Protein AF-A0A0Q6PDA5-F1 (af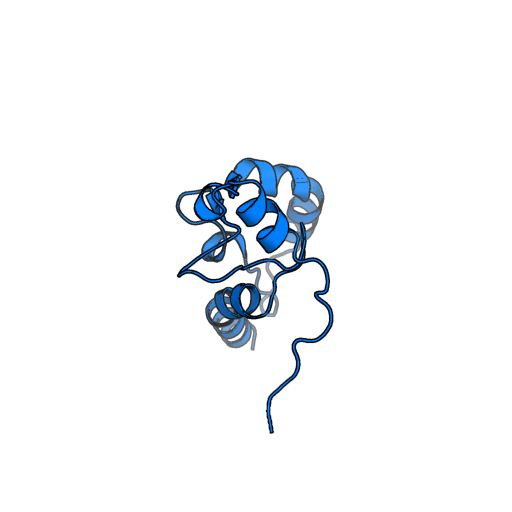db_monomer)

Foldseek 3Di:
DDPDPDDDPPQPVVVCVVVVHDQQPDWDFLVVVCVVCVVVCVVVVPPDDDQLDDDDDLCVQQPPPRIRGQDDPNDGQASDPPHGDPVVVVSCVVVVVVRNVRND

Sequence (104 aa):
MVCAPSPARFSKAARLVAQGHDLPGFNVSERVSRERQRIAFGVLDRLAQHPRLVRVYPAQALCPQERCVVMMGGKLLFFDSHHLDIPGSETLVPMLARALRQGA

Solvent-accessible surface area (backbone atoms only — not comparable to full-atom values): 6387 Å² total; per-residue (Å²): 137,79,83,71,82,70,82,72,76,82,47,66,66,61,53,40,45,76,70,73,47,64,57,78,76,42,58,45,48,39,67,59,57,48,59,78,38,45,67,59,50,57,55,63,68,63,50,73,92,43,84,73,55,70,88,82,65,68,55,80,68,46,20,65,95,55,29,33,46,42,46,58,96,92,37,58,24,46,74,55,98,82,45,61,27,72,68,32,50,57,61,47,46,69,60,52,56,51,44,55,65,64,39,101

Radius of gyration: 17.18 Å; Cα contacts (8 Å, |Δi|>4): 84; chains: 1; bounding box: 32×26×54 Å

Mean predicted aligned error: 7.04 Å

Secondary structure (DSSP, 8-state):
---PPPP----HHHHHHHTT--GGG-EEEHHHHHHHTHHHHHHHHHSPPBTTB----THHHH-GGGEEESEETTEE-BSSSS-B-HHHHHTTHHHHHHHHHH--

Structure (mmCIF, N/CA/C/O backbone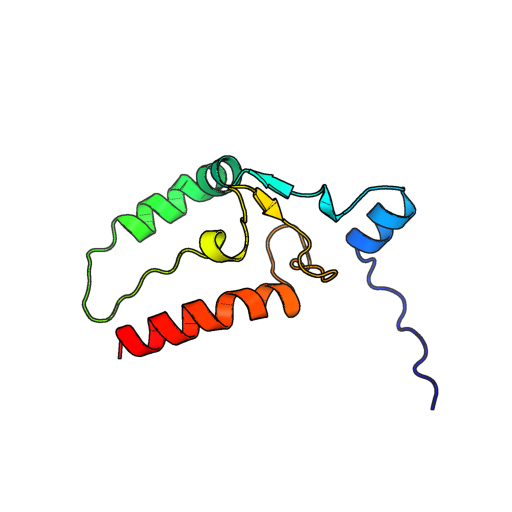):
data_AF-A0A0Q6PDA5-F1
#
_entry.id   AF-A0A0Q6PDA5-F1
#
loop_
_atom_site.group_PDB
_atom_site.id
_atom_site.type_symbol
_atom_site.label_atom_id
_atom_site.label_alt_id
_atom_site.label_comp_id
_atom_site.label_asym_id
_atom_site.label_entity_id
_atom_site.label_seq_id
_atom_site.pdbx_PDB_ins_code
_atom_site.Cartn_x
_atom_site.Cartn_y
_atom_site.Cartn_z
_atom_site.occupancy
_atom_site.B_iso_or_equiv
_atom_site.auth_seq_id
_atom_site.auth_comp_id
_atom_site.auth_asym_id
_atom_site.auth_atom_id
_atom_site.pdbx_PDB_model_num
ATOM 1 N N . MET A 1 1 ? -16.561 -10.346 -33.290 1.00 36.78 1 MET A N 1
ATOM 2 C CA . MET A 1 1 ? -16.559 -9.024 -32.630 1.00 36.78 1 MET A CA 1
ATOM 3 C C . MET A 1 1 ? -15.175 -8.841 -32.030 1.00 36.78 1 MET A C 1
ATOM 5 O O . MET A 1 1 ? -14.866 -9.472 -31.032 1.00 36.78 1 MET A O 1
ATOM 9 N N . VAL A 1 2 ? -14.294 -8.127 -32.731 1.00 35.91 2 VAL A N 1
ATOM 10 C CA . VAL A 1 2 ? -12.925 -7.861 -32.268 1.00 35.91 2 VAL A CA 1
ATOM 11 C C . VAL A 1 2 ? -12.986 -6.549 -31.502 1.00 35.91 2 VAL A C 1
ATOM 13 O O . VAL A 1 2 ? -13.407 -5.540 -32.066 1.00 35.91 2 VAL A O 1
ATOM 16 N N . CYS A 1 3 ? -12.621 -6.558 -30.223 1.00 43.66 3 CYS A N 1
ATOM 17 C CA . CYS A 1 3 ? -12.405 -5.322 -29.484 1.00 43.66 3 CYS A CA 1
ATOM 18 C C . CYS A 1 3 ? -11.251 -4.576 -30.161 1.00 43.66 3 CYS A C 1
ATOM 20 O O . CYS A 1 3 ? -10.102 -5.006 -30.075 1.00 43.66 3 CYS A O 1
ATOM 22 N N . ALA A 1 4 ? -11.552 -3.486 -30.866 1.00 36.31 4 ALA A N 1
ATOM 23 C CA . ALA A 1 4 ? -10.523 -2.548 -31.284 1.00 36.31 4 ALA A CA 1
ATOM 24 C C . ALA A 1 4 ? -9.833 -2.012 -30.016 1.00 36.31 4 ALA A C 1
ATOM 26 O O . ALA A 1 4 ? -10.533 -1.664 -29.056 1.00 36.31 4 ALA A O 1
ATOM 27 N N . PRO A 1 5 ? -8.492 -1.953 -29.960 1.00 46.03 5 PRO A N 1
ATOM 28 C CA . PRO A 1 5 ? -7.826 -1.327 -28.835 1.00 46.03 5 PRO A CA 1
ATOM 29 C C . PRO A 1 5 ? -8.233 0.147 -28.807 1.00 46.03 5 PRO A C 1
ATOM 31 O O . PRO A 1 5 ? -7.989 0.898 -29.751 1.00 46.03 5 PRO A O 1
ATOM 34 N N . SER A 1 6 ? -8.893 0.541 -27.718 1.00 45.22 6 SER A N 1
ATOM 35 C CA . SER A 1 6 ? -9.112 1.944 -27.369 1.00 45.22 6 SER A CA 1
ATOM 36 C C . SER A 1 6 ? -7.770 2.683 -27.463 1.00 45.22 6 SER A C 1
ATOM 38 O O . SER A 1 6 ? -6.763 2.118 -27.014 1.00 45.22 6 SER A O 1
ATOM 40 N N . PRO A 1 7 ? -7.704 3.896 -28.050 1.00 42.25 7 PRO A N 1
ATOM 41 C CA . PRO A 1 7 ? -6.455 4.636 -28.149 1.00 42.25 7 PRO A CA 1
ATOM 42 C C . PRO A 1 7 ? -5.881 4.765 -26.743 1.00 42.25 7 PRO A C 1
ATOM 44 O O . PRO A 1 7 ? -6.544 5.252 -25.825 1.00 42.25 7 PRO A O 1
ATOM 47 N N . ALA A 1 8 ? -4.679 4.219 -26.576 1.00 47.50 8 ALA A N 1
ATOM 48 C CA . ALA A 1 8 ? -4.019 4.070 -25.299 1.00 47.50 8 ALA A CA 1
ATOM 49 C C . ALA A 1 8 ? -4.121 5.371 -24.494 1.00 47.50 8 ALA A C 1
ATOM 51 O O . ALA A 1 8 ? -3.500 6.379 -24.830 1.00 47.50 8 ALA A O 1
ATOM 52 N N . ARG A 1 9 ? -4.850 5.342 -23.371 1.00 51.56 9 ARG A N 1
ATOM 53 C CA . ARG A 1 9 ? -4.460 6.192 -22.244 1.00 51.56 9 ARG A CA 1
ATOM 54 C C . ARG A 1 9 ? -2.997 5.850 -22.005 1.00 51.56 9 ARG A C 1
ATOM 56 O O . ARG A 1 9 ? -2.702 4.695 -21.712 1.00 51.56 9 ARG A O 1
ATOM 63 N N . PHE A 1 10 ? -2.094 6.798 -22.234 1.00 55.28 10 PHE A N 1
ATOM 64 C CA . PHE A 1 10 ? -0.655 6.578 -22.136 1.00 55.28 10 PHE A CA 1
ATOM 65 C C . PHE A 1 10 ? -0.310 6.008 -20.754 1.00 55.28 10 PHE A C 1
ATOM 67 O O . PHE A 1 10 ? -0.166 6.749 -19.782 1.00 55.28 10 PHE A O 1
ATOM 74 N N . SER A 1 11 ? -0.205 4.683 -20.650 1.00 73.06 11 SER A N 1
ATOM 75 C CA . SER A 1 11 ? 0.234 4.027 -19.428 1.00 73.06 11 SER A CA 1
ATOM 76 C C . SER A 1 11 ? 1.677 4.452 -19.194 1.00 73.06 11 SER A C 1
ATOM 78 O O . SER A 1 11 ? 2.562 4.156 -20.002 1.00 73.06 11 SER A O 1
ATOM 80 N N . LYS A 1 12 ? 1.925 5.186 -18.101 1.00 79.75 12 LYS A N 1
ATOM 81 C CA . LYS A 1 12 ? 3.285 5.609 -17.729 1.00 79.75 12 LYS A CA 1
ATOM 82 C C . LYS A 1 12 ? 4.208 4.396 -17.616 1.00 79.75 12 LYS A C 1
ATOM 84 O O . LYS A 1 12 ? 5.347 4.469 -18.060 1.00 79.75 12 LYS A O 1
ATOM 89 N N . ALA A 1 13 ? 3.686 3.284 -17.101 1.00 83.25 13 ALA A N 1
ATOM 90 C CA . ALA A 1 13 ? 4.390 2.013 -17.019 1.00 83.25 13 ALA A CA 1
ATOM 91 C C . ALA A 1 13 ? 4.744 1.454 -18.409 1.00 83.25 13 ALA A C 1
ATOM 93 O O . ALA A 1 13 ? 5.897 1.111 -18.639 1.00 83.25 13 ALA A O 1
ATOM 94 N N . ALA A 1 14 ? 3.804 1.447 -19.364 1.00 83.44 14 ALA A N 1
ATOM 95 C CA . ALA A 1 14 ? 4.083 0.998 -20.733 1.00 83.44 14 ALA A CA 1
ATOM 96 C C . ALA A 1 14 ? 5.160 1.856 -21.416 1.00 83.44 14 ALA A C 1
ATOM 98 O O . ALA A 1 14 ? 6.040 1.328 -22.092 1.00 83.44 14 ALA A O 1
ATOM 99 N N . ARG A 1 15 ? 5.136 3.177 -21.192 1.00 85.12 15 ARG A N 1
ATOM 100 C CA . ARG A 1 15 ? 6.176 4.083 -21.698 1.00 85.12 15 ARG A CA 1
ATOM 101 C C . ARG A 1 15 ? 7.545 3.786 -21.087 1.00 85.12 15 ARG A C 1
ATOM 103 O O . ARG A 1 15 ? 8.527 3.775 -21.816 1.00 85.12 15 ARG A O 1
ATOM 110 N N . LEU A 1 16 ? 7.609 3.545 -19.778 1.00 85.19 16 LEU A N 1
ATOM 111 C CA . LEU A 1 16 ? 8.853 3.189 -19.091 1.00 85.19 16 LEU A CA 1
ATOM 112 C C . LEU A 1 16 ? 9.424 1.868 -19.628 1.00 85.19 16 LEU A C 1
ATOM 114 O O . LEU A 1 16 ? 10.607 1.804 -19.946 1.00 85.19 16 LEU A O 1
ATOM 118 N N . VAL A 1 17 ? 8.582 0.851 -19.828 1.00 87.00 17 VAL A N 1
ATOM 119 C CA . VAL A 1 17 ? 9.003 -0.428 -20.430 1.00 87.00 17 VAL A CA 1
ATOM 120 C C . VAL A 1 17 ? 9.537 -0.227 -21.846 1.00 87.00 17 VAL A C 1
ATOM 122 O O . VAL A 1 17 ? 10.598 -0.747 -22.176 1.00 87.00 17 VAL A O 1
ATOM 125 N N . ALA A 1 18 ? 8.861 0.577 -22.672 1.00 87.75 18 ALA A N 1
ATOM 126 C CA . ALA A 1 18 ? 9.334 0.901 -24.021 1.00 87.75 18 ALA A CA 1
ATOM 127 C C . ALA A 1 18 ? 10.678 1.658 -24.027 1.00 87.75 18 ALA A C 1
ATOM 129 O O . ALA A 1 18 ? 11.419 1.589 -25.002 1.00 87.75 18 ALA A O 1
ATOM 130 N N . GLN A 1 19 ? 11.007 2.358 -22.937 1.00 89.19 19 GLN A N 1
ATOM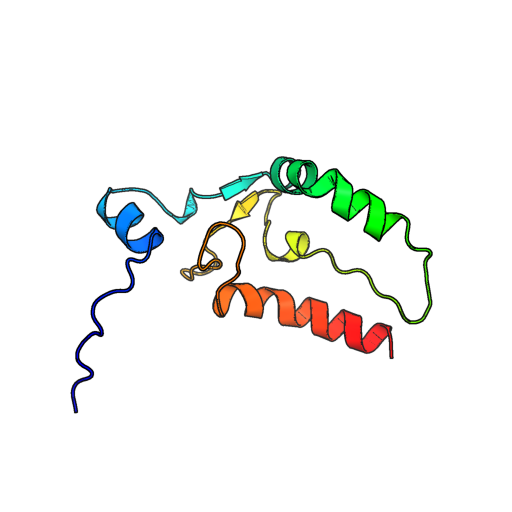 131 C CA . GLN A 1 19 ? 12.297 3.020 -22.712 1.00 89.19 19 GLN A CA 1
ATOM 132 C C . GLN A 1 19 ? 13.370 2.078 -22.129 1.00 89.19 19 GLN A C 1
ATOM 134 O O . GLN A 1 19 ? 14.475 2.525 -21.835 1.00 89.19 19 GLN A O 1
ATOM 139 N N . GLY A 1 20 ? 13.065 0.787 -21.955 1.00 88.44 20 GLY A N 1
ATOM 140 C CA . GLY A 1 20 ? 13.989 -0.210 -21.409 1.00 88.44 20 GLY A CA 1
ATOM 141 C C . GLY A 1 20 ? 14.087 -0.210 -19.882 1.00 88.44 20 GLY A C 1
ATOM 142 O O . GLY A 1 20 ? 15.011 -0.801 -19.328 1.00 88.44 20 GLY A O 1
ATOM 143 N N . HIS A 1 21 ? 13.163 0.450 -19.182 1.00 88.06 21 HIS A N 1
ATOM 144 C CA . HIS A 1 21 ? 13.146 0.460 -17.724 1.00 88.06 21 HIS A CA 1
ATOM 145 C C . HIS A 1 21 ? 12.528 -0.821 -17.140 1.00 88.06 21 HIS A C 1
ATOM 147 O O . HIS A 1 21 ? 11.449 -1.252 -17.549 1.00 88.06 21 HIS A O 1
ATOM 153 N N . ASP A 1 22 ? 13.179 -1.376 -16.116 1.00 87.44 22 ASP A N 1
ATOM 154 C CA . ASP A 1 22 ? 12.714 -2.555 -15.381 1.00 87.44 22 ASP A CA 1
ATOM 155 C C . ASP A 1 22 ? 11.721 -2.176 -14.275 1.00 87.44 22 ASP A C 1
ATOM 157 O O . ASP A 1 22 ? 12.131 -1.714 -13.215 1.00 87.44 22 ASP A O 1
ATOM 161 N N . LEU A 1 23 ? 10.418 -2.372 -14.505 1.00 86.00 23 LEU A N 1
ATOM 162 C CA . LEU A 1 23 ? 9.357 -2.016 -13.550 1.00 86.00 23 LEU A CA 1
ATOM 163 C C . LEU A 1 23 ? 9.428 -2.721 -12.177 1.00 86.00 23 LEU A C 1
ATOM 165 O O . LEU A 1 23 ? 9.131 -2.055 -11.186 1.00 86.00 23 LEU A O 1
ATOM 169 N N . PRO A 1 24 ? 9.809 -4.007 -12.050 1.00 84.81 24 PRO A N 1
ATOM 170 C CA . PRO A 1 24 ? 10.095 -4.633 -10.753 1.00 84.81 24 PRO A CA 1
ATOM 171 C C . PRO A 1 24 ? 11.113 -3.855 -9.901 1.00 84.81 24 PRO A C 1
ATOM 173 O O . PRO A 1 24 ? 10.956 -3.753 -8.682 1.00 84.81 24 PRO A O 1
ATOM 176 N N . GLY A 1 25 ? 12.118 -3.243 -10.533 1.00 84.81 25 GLY A N 1
ATOM 177 C CA . GLY A 1 25 ? 13.075 -2.347 -9.885 1.00 84.81 25 GLY A CA 1
ATOM 178 C C . GLY A 1 25 ? 12.502 -0.993 -9.441 1.00 84.81 25 GLY A C 1
ATOM 179 O O . GLY A 1 25 ? 13.131 -0.309 -8.630 1.00 84.81 25 GLY A O 1
ATOM 180 N N . PHE A 1 26 ? 11.310 -0.595 -9.906 1.00 88.94 26 PHE A N 1
ATOM 181 C CA . PHE A 1 26 ? 10.659 0.652 -9.486 1.00 88.94 26 PHE A CA 1
ATOM 182 C C . PHE A 1 26 ? 9.993 0.445 -8.135 1.00 88.94 26 PHE A C 1
ATOM 184 O O . PHE A 1 26 ? 8.938 -0.173 -7.990 1.00 88.94 26 PHE A O 1
ATOM 191 N N . ASN A 1 27 ? 10.627 1.003 -7.119 1.00 92.62 27 ASN A N 1
ATOM 192 C CA . ASN A 1 27 ? 10.135 0.975 -5.761 1.00 92.62 27 ASN A CA 1
ATOM 193 C C . ASN A 1 27 ? 10.689 2.175 -4.989 1.00 92.62 27 ASN A C 1
ATOM 195 O O . ASN A 1 27 ? 11.591 2.889 -5.433 1.00 92.62 27 ASN A O 1
ATOM 199 N N . VAL A 1 28 ? 10.148 2.386 -3.801 1.00 93.69 28 VAL A N 1
ATOM 200 C CA . VAL A 1 28 ? 10.678 3.330 -2.818 1.00 93.69 28 VAL A CA 1
ATOM 201 C C . VAL A 1 28 ? 10.818 2.603 -1.489 1.00 93.69 28 VAL A C 1
ATOM 203 O O . VAL A 1 28 ? 10.067 1.668 -1.223 1.00 93.69 28 VAL A O 1
ATOM 206 N N . SER A 1 29 ? 11.767 2.998 -0.640 1.00 96.31 29 SER A N 1
ATOM 207 C CA . SER A 1 29 ? 11.809 2.431 0.708 1.00 96.31 29 SER A CA 1
ATOM 208 C C . SER A 1 29 ? 10.563 2.833 1.498 1.00 96.31 29 SER A C 1
ATOM 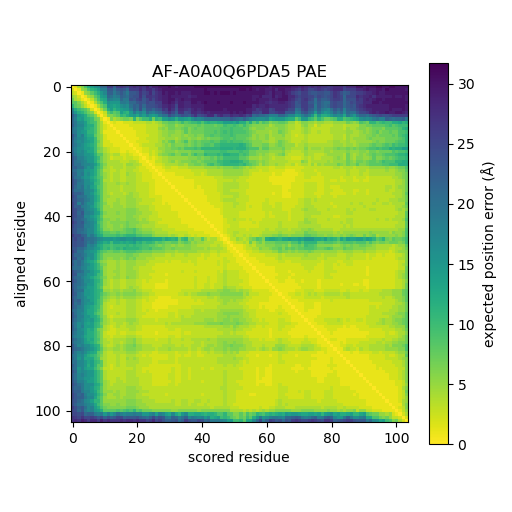210 O O . SER A 1 29 ? 10.083 3.970 1.402 1.00 96.31 29 SER A O 1
ATOM 212 N N . GLU A 1 30 ? 10.059 1.915 2.318 1.00 96.19 30 GLU A N 1
ATOM 213 C CA . GLU A 1 30 ? 8.934 2.166 3.217 1.00 96.19 30 GLU A CA 1
ATOM 214 C C . GLU A 1 30 ? 9.232 3.359 4.125 1.00 96.19 30 GLU A C 1
ATOM 216 O O . GLU A 1 30 ? 8.394 4.244 4.278 1.00 96.19 30 GLU A O 1
ATOM 221 N N . ARG A 1 31 ? 10.469 3.460 4.628 1.00 96.75 31 ARG A N 1
ATOM 222 C CA . ARG A 1 31 ? 10.927 4.597 5.434 1.00 96.75 31 ARG A CA 1
ATOM 223 C C . ARG A 1 31 ? 10.722 5.938 4.726 1.00 96.75 31 ARG A C 1
ATOM 225 O O . ARG A 1 31 ? 10.218 6.874 5.339 1.00 96.75 31 ARG A O 1
ATOM 232 N N . VAL A 1 32 ? 11.099 6.051 3.449 1.00 95.75 32 VAL A N 1
ATOM 233 C CA . VAL A 1 32 ? 10.917 7.297 2.681 1.00 95.75 32 VAL A CA 1
ATOM 234 C C . VAL A 1 32 ? 9.432 7.575 2.440 1.00 95.75 32 VAL A C 1
ATOM 236 O O . VAL A 1 32 ? 9.004 8.722 2.558 1.00 95.75 32 VAL A O 1
ATOM 239 N N . SER A 1 33 ? 8.634 6.544 2.148 1.00 93.62 33 SER A N 1
ATOM 240 C CA . SER A 1 33 ? 7.177 6.680 2.010 1.00 93.62 33 SER A CA 1
ATOM 241 C C . SER A 1 33 ? 6.514 7.166 3.309 1.00 93.62 33 SER A C 1
ATOM 243 O O . SER A 1 33 ? 5.694 8.087 3.283 1.00 93.62 33 SER A O 1
ATOM 245 N N . ARG A 1 34 ? 6.917 6.601 4.455 1.00 94.69 34 ARG A N 1
ATOM 246 C CA . ARG A 1 34 ? 6.432 6.965 5.792 1.00 94.69 34 ARG A CA 1
ATOM 247 C C . ARG A 1 34 ? 6.826 8.388 6.166 1.00 94.69 34 ARG A C 1
ATOM 249 O O . ARG A 1 34 ? 5.984 9.135 6.653 1.00 94.69 34 ARG A O 1
ATOM 256 N N . GLU A 1 35 ? 8.067 8.778 5.887 1.00 97.06 35 GLU A N 1
ATOM 257 C CA . GLU A 1 35 ? 8.573 10.125 6.173 1.00 97.06 35 GLU A CA 1
ATOM 258 C C . GLU A 1 35 ? 7.792 11.201 5.410 1.00 97.06 35 GLU A C 1
ATOM 260 O O . GLU A 1 35 ? 7.366 12.199 5.992 1.00 97.06 35 GLU A O 1
ATOM 265 N N . ARG A 1 36 ? 7.494 10.963 4.125 1.00 95.12 36 ARG A N 1
ATOM 266 C CA . ARG A 1 36 ? 6.646 11.863 3.318 1.00 95.12 36 ARG A CA 1
ATOM 267 C C . ARG A 1 36 ? 5.253 12.061 3.918 1.00 95.12 36 ARG A C 1
ATOM 269 O O . ARG A 1 36 ? 4.650 13.112 3.733 1.00 95.12 36 ARG A O 1
ATOM 276 N N . GLN A 1 37 ? 4.756 11.069 4.650 1.00 94.56 37 GLN A N 1
ATOM 277 C CA . GLN A 1 37 ? 3.426 11.059 5.257 1.00 94.56 37 GLN A CA 1
ATOM 278 C C . GLN A 1 37 ? 3.453 11.310 6.772 1.00 94.56 37 GLN A C 1
ATOM 280 O O . GLN A 1 37 ? 2.427 11.147 7.436 1.00 94.56 37 GLN A O 1
ATOM 285 N N . ARG A 1 38 ? 4.591 11.733 7.344 1.00 96.31 38 ARG A N 1
ATOM 286 C CA . ARG A 1 38 ? 4.790 11.838 8.803 1.00 96.31 38 ARG A CA 1
ATOM 287 C C . ARG A 1 38 ? 3.713 12.650 9.525 1.00 96.31 38 ARG A C 1
ATOM 289 O O . ARG A 1 38 ? 3.357 12.324 10.652 1.00 96.31 38 ARG A O 1
ATOM 296 N N . ILE A 1 39 ? 3.178 13.689 8.879 1.00 96.88 39 ILE A N 1
ATOM 297 C CA . ILE A 1 39 ? 2.125 14.540 9.451 1.00 96.88 39 ILE A CA 1
ATOM 298 C C . ILE A 1 39 ? 0.816 13.753 9.579 1.00 96.88 39 ILE A C 1
ATOM 300 O O . ILE A 1 39 ? 0.210 13.756 10.647 1.00 96.88 39 ILE A O 1
ATOM 304 N N . ALA A 1 40 ? 0.406 13.047 8.521 1.00 94.31 40 ALA A N 1
ATOM 305 C CA . ALA A 1 40 ? -0.806 12.233 8.528 1.00 94.31 40 ALA A CA 1
ATOM 306 C C . ALA A 1 40 ? -0.706 11.103 9.560 1.00 94.31 40 ALA A C 1
ATOM 308 O O . ALA A 1 40 ? -1.608 10.951 10.382 1.00 94.31 40 ALA A O 1
ATOM 309 N N . PHE A 1 41 ? 0.426 10.388 9.589 1.00 93.81 41 PHE A N 1
ATOM 310 C CA . PHE A 1 41 ? 0.703 9.388 10.623 1.00 93.81 41 PHE A CA 1
ATOM 311 C C . PHE A 1 41 ? 0.610 9.991 12.025 1.00 93.81 41 PHE A C 1
ATOM 313 O O . PHE A 1 41 ? -0.144 9.494 12.850 1.00 93.81 41 PHE A O 1
ATOM 320 N N . GLY A 1 42 ? 1.275 11.121 12.278 1.00 93.31 42 GLY A N 1
ATOM 321 C CA . GLY A 1 42 ? 1.236 11.779 13.584 1.00 93.31 42 GLY A CA 1
ATOM 322 C C . GLY A 1 42 ? -0.165 12.223 14.021 1.00 93.31 42 GLY A C 1
ATOM 323 O O . GLY A 1 42 ? -0.462 12.232 15.212 1.00 93.31 42 GLY A O 1
ATOM 324 N N . VAL A 1 43 ? -1.056 12.594 13.099 1.00 93.69 43 VAL A N 1
ATOM 325 C CA . VAL A 1 43 ? -2.459 12.899 13.431 1.00 93.69 43 VAL A CA 1
ATOM 326 C C . VAL A 1 43 ? -3.245 11.620 13.729 1.00 93.69 43 VAL A C 1
ATOM 328 O O . VAL A 1 43 ? -3.898 11.544 14.768 1.00 93.69 43 VAL A O 1
ATOM 331 N N . LEU A 1 44 ? -3.163 10.609 12.862 1.00 92.06 44 LEU A N 1
ATOM 332 C CA . LEU A 1 44 ? -3.950 9.375 12.977 1.00 92.06 44 LEU A CA 1
ATOM 333 C C . LEU A 1 44 ? -3.507 8.482 14.146 1.00 92.06 44 LEU A C 1
ATOM 335 O O . LEU A 1 44 ? -4.351 7.857 14.795 1.00 92.06 44 LEU A O 1
ATOM 339 N N . ASP A 1 45 ? -2.208 8.452 14.445 1.00 88.81 45 ASP A N 1
ATOM 340 C CA . ASP A 1 45 ? -1.630 7.704 15.567 1.00 88.81 45 ASP A CA 1
ATOM 341 C C . ASP A 1 45 ? -1.979 8.358 16.919 1.00 88.81 45 ASP A C 1
ATOM 343 O O . ASP A 1 45 ? -2.053 7.665 17.931 1.00 88.81 45 ASP A O 1
ATOM 347 N N . ARG A 1 46 ? -2.256 9.675 16.944 1.00 90.00 46 ARG A N 1
ATOM 348 C CA . ARG A 1 46 ? -2.709 10.401 18.149 1.00 90.00 46 ARG A CA 1
ATOM 349 C C . ARG A 1 46 ? -4.188 10.233 18.462 1.00 90.00 46 ARG A C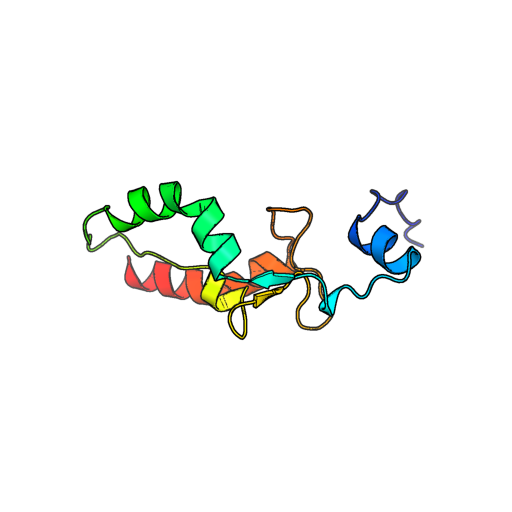 1
ATOM 351 O O . ARG A 1 46 ? -4.603 10.576 19.568 1.00 90.00 46 ARG A 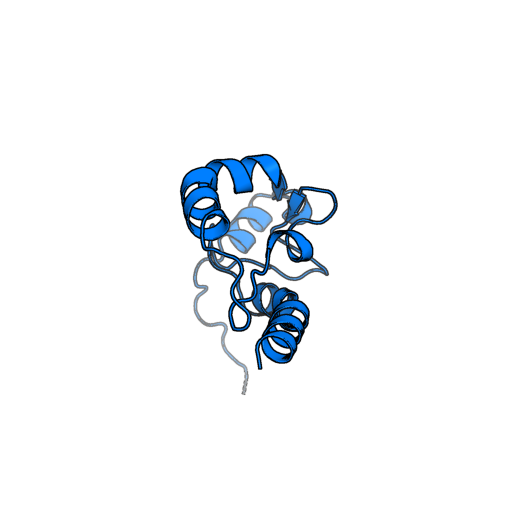O 1
ATOM 358 N N . LEU A 1 47 ? -4.992 9.736 17.522 1.00 88.81 47 LEU A N 1
ATOM 359 C CA . LEU A 1 47 ? -6.361 9.351 17.853 1.00 88.81 47 LEU A CA 1
ATOM 360 C C . LEU A 1 47 ? -6.291 8.332 19.001 1.00 88.81 47 LEU A C 1
ATOM 362 O O . LEU A 1 47 ? -5.461 7.425 18.979 1.00 88.81 47 LEU A O 1
ATOM 366 N N . ALA A 1 48 ? -7.124 8.474 20.028 1.00 79.00 48 ALA A N 1
ATOM 367 C CA . ALA A 1 48 ? -7.136 7.498 21.111 1.00 79.00 48 ALA A CA 1
ATOM 368 C C . ALA A 1 48 ? -7.496 6.105 20.565 1.00 79.00 48 ALA A C 1
ATOM 370 O O . ALA A 1 48 ? -8.134 5.973 19.515 1.00 79.00 48 ALA A O 1
ATOM 371 N N . GLN A 1 49 ? -7.076 5.048 21.260 1.00 84.12 49 GLN A N 1
ATOM 372 C CA . GLN A 1 49 ? -7.661 3.735 21.004 1.00 84.12 49 GLN A CA 1
ATOM 373 C C . GLN A 1 49 ? -9.155 3.819 21.323 1.00 84.12 49 GLN A C 1
ATOM 375 O O . GLN A 1 49 ? -9.541 4.326 22.374 1.00 84.12 49 GLN A O 1
ATOM 380 N N . HIS A 1 50 ? -9.994 3.365 20.398 1.00 85.00 50 HIS A N 1
ATOM 381 C CA . HIS A 1 50 ? -11.438 3.388 20.565 1.00 85.00 50 HIS A CA 1
ATOM 382 C C . HIS A 1 50 ? -11.998 2.028 20.132 1.00 85.00 50 HIS A C 1
ATOM 384 O O . HIS A 1 50 ? -11.599 1.547 19.072 1.00 85.00 50 HIS A O 1
ATOM 390 N N . PRO A 1 51 ? -12.934 1.413 20.882 1.00 85.06 51 PRO A N 1
ATOM 391 C CA . PRO A 1 51 ? -13.440 0.068 20.576 1.00 85.06 51 PRO A CA 1
ATOM 392 C C . PRO A 1 51 ? -14.009 -0.092 19.158 1.00 85.06 51 PRO A C 1
ATOM 394 O O . PRO A 1 51 ? -13.926 -1.160 18.571 1.00 85.06 51 PRO A O 1
ATOM 397 N N . ARG A 1 52 ? -14.552 0.992 18.589 1.00 87.81 52 ARG A N 1
ATOM 398 C CA . ARG A 1 52 ? -15.101 1.045 17.217 1.00 87.81 52 ARG A CA 1
ATOM 399 C C . ARG A 1 52 ? -14.155 1.652 16.173 1.00 87.81 52 ARG A C 1
ATOM 401 O O . ARG A 1 52 ? -14.610 2.124 15.137 1.00 87.81 52 ARG A O 1
ATOM 408 N N . LEU A 1 53 ? -12.860 1.745 16.471 1.00 88.44 53 LEU A N 1
ATOM 409 C CA . LEU A 1 53 ? -11.857 2.286 15.555 1.00 88.44 53 LEU A CA 1
ATOM 410 C C . LEU A 1 53 ? -10.694 1.308 15.428 1.00 88.44 53 LEU A C 1
ATOM 412 O O . LEU A 1 53 ? -9.965 1.064 16.386 1.00 88.44 53 LEU A O 1
ATOM 416 N N . VAL A 1 54 ? -10.474 0.816 14.212 1.00 91.25 54 VAL A N 1
ATOM 417 C CA . VAL A 1 54 ? -9.324 -0.026 13.876 1.00 91.25 54 VAL A CA 1
ATOM 418 C C . VAL A 1 54 ? -8.416 0.739 12.923 1.00 91.25 54 VAL A C 1
ATOM 420 O O . VAL A 1 54 ? -8.879 1.319 11.942 1.00 91.25 54 VAL A O 1
ATOM 423 N N . ARG A 1 55 ? -7.110 0.739 13.205 1.00 90.94 55 ARG A N 1
ATOM 424 C CA . ARG A 1 55 ? -6.093 1.271 12.290 1.00 90.94 55 ARG A CA 1
ATOM 425 C C . ARG A 1 55 ? -5.524 0.142 11.449 1.00 90.94 55 ARG A C 1
ATOM 427 O O . ARG A 1 55 ? -5.163 -0.907 11.972 1.00 90.94 55 ARG A O 1
ATOM 434 N N . VAL A 1 56 ? -5.403 0.397 10.155 1.00 92.31 56 VAL A N 1
ATOM 435 C CA . VAL A 1 56 ? -4.732 -0.482 9.199 1.00 92.31 56 VAL A CA 1
ATOM 436 C C . VAL A 1 56 ? -3.534 0.247 8.610 1.00 92.31 56 VAL A C 1
ATOM 438 O O . VAL A 1 56 ? -3.584 1.458 8.399 1.00 92.31 56 VAL A O 1
ATOM 441 N N . TYR A 1 57 ? -2.465 -0.493 8.333 1.00 93.00 57 TYR A N 1
ATOM 442 C CA . TYR A 1 57 ? -1.228 0.044 7.772 1.00 93.00 57 TYR A CA 1
ATOM 443 C C . TYR A 1 57 ? -0.975 -0.609 6.402 1.00 93.00 57 TYR A C 1
ATOM 445 O O . TYR A 1 57 ? -0.371 -1.680 6.351 1.00 93.00 57 TYR A O 1
ATOM 453 N N . PRO A 1 58 ? -1.408 0.011 5.281 1.00 93.94 58 PRO A N 1
ATOM 454 C CA . PRO A 1 58 ? -1.306 -0.574 3.935 1.00 93.94 58 PRO A CA 1
ATOM 455 C C . PRO A 1 58 ? 0.106 -0.977 3.503 1.00 93.94 58 PRO A C 1
ATOM 457 O O . PRO A 1 58 ? 0.260 -1.868 2.670 1.00 93.94 58 PRO A O 1
ATOM 460 N N . ALA A 1 59 ? 1.137 -0.369 4.095 1.00 94.50 59 ALA A N 1
ATOM 461 C CA . ALA A 1 59 ? 2.529 -0.733 3.851 1.00 94.50 59 ALA A CA 1
ATOM 462 C C . ALA A 1 59 ? 2.812 -2.223 4.123 1.00 94.50 59 ALA A C 1
ATOM 464 O O . ALA A 1 59 ? 3.602 -2.824 3.408 1.00 94.50 59 ALA A O 1
ATOM 465 N N . GLN A 1 60 ? 2.094 -2.850 5.062 1.00 94.62 60 GLN A N 1
ATOM 466 C CA . GLN A 1 60 ? 2.234 -4.281 5.363 1.00 94.62 60 GLN A CA 1
ATOM 467 C C . GLN A 1 60 ? 1.900 -5.188 4.167 1.00 94.62 60 GLN A C 1
ATOM 469 O O . GLN A 1 60 ? 2.412 -6.300 4.087 1.00 94.62 60 GLN A O 1
ATOM 474 N N . ALA A 1 61 ? 1.051 -4.724 3.244 1.00 95.00 61 ALA A N 1
ATOM 475 C CA . ALA A 1 61 ? 0.689 -5.451 2.027 1.00 95.00 61 ALA A CA 1
ATOM 476 C C . ALA A 1 61 ? 1.466 -4.963 0.793 1.00 95.00 61 ALA A C 1
ATOM 478 O O . ALA A 1 61 ? 1.760 -5.747 -0.104 1.00 95.00 61 ALA A O 1
ATOM 479 N N . LEU A 1 62 ? 1.799 -3.670 0.740 1.00 95.50 62 LEU A N 1
ATOM 480 C CA . LEU A 1 62 ? 2.378 -3.029 -0.447 1.00 95.50 62 LEU A CA 1
ATOM 481 C C . LEU A 1 62 ? 3.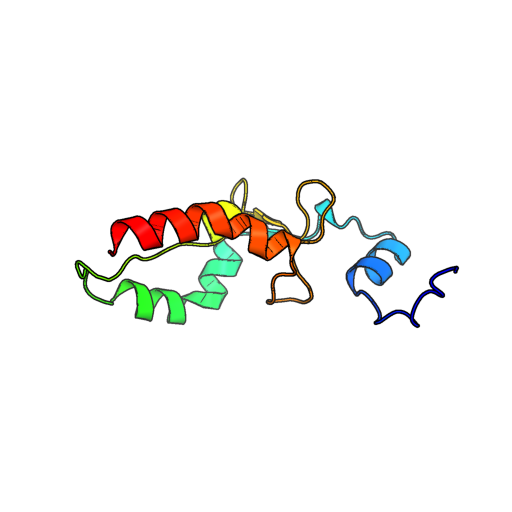908 -2.930 -0.422 1.00 95.50 62 LEU A C 1
ATOM 483 O O . LEU A 1 62 ? 4.513 -2.683 -1.467 1.00 95.50 62 LEU A O 1
ATOM 487 N N . CYS A 1 63 ? 4.533 -3.084 0.748 1.00 95.12 63 CYS A N 1
ATOM 488 C CA . CYS A 1 63 ? 5.959 -2.845 0.954 1.00 95.12 63 CYS A CA 1
ATOM 489 C C . CYS A 1 63 ? 6.696 -4.098 1.469 1.00 95.12 63 CYS A C 1
ATOM 491 O O . CYS A 1 63 ? 7.201 -4.096 2.593 1.00 95.12 63 CYS A O 1
ATOM 493 N N . PRO A 1 64 ? 6.772 -5.189 0.680 1.00 93.94 64 PRO A N 1
ATOM 494 C CA . PRO A 1 64 ? 7.545 -6.363 1.074 1.00 93.94 64 PRO A CA 1
ATOM 495 C C . PRO A 1 64 ? 9.019 -5.994 1.279 1.00 93.94 64 PRO A C 1
ATOM 497 O O . PRO A 1 64 ? 9.588 -5.227 0.502 1.00 93.94 64 PRO A O 1
ATOM 500 N N . GLN A 1 65 ? 9.644 -6.560 2.317 1.00 93.12 65 GLN A N 1
ATOM 501 C CA . GLN A 1 65 ? 11.064 -6.332 2.629 1.00 93.12 65 GLN A CA 1
ATOM 502 C C . GLN A 1 65 ? 11.410 -4.832 2.735 1.00 93.12 65 GLN A C 1
ATOM 504 O O . GLN A 1 65 ? 12.440 -4.386 2.236 1.00 93.12 65 GLN A O 1
ATOM 509 N N . GLU A 1 66 ? 10.515 -4.041 3.340 1.00 95.69 66 GLU A N 1
ATOM 510 C CA . GLU A 1 66 ? 10.671 -2.592 3.546 1.00 95.69 66 GLU A CA 1
ATOM 511 C C . GLU A 1 66 ? 10.761 -1.768 2.244 1.00 95.69 66 GLU A C 1
ATOM 513 O O . GLU A 1 66 ? 11.236 -0.624 2.246 1.00 95.69 66 GLU A O 1
ATOM 518 N N . ARG A 1 67 ? 10.300 -2.312 1.108 1.00 95.69 67 ARG A N 1
ATOM 519 C CA . ARG A 1 67 ? 1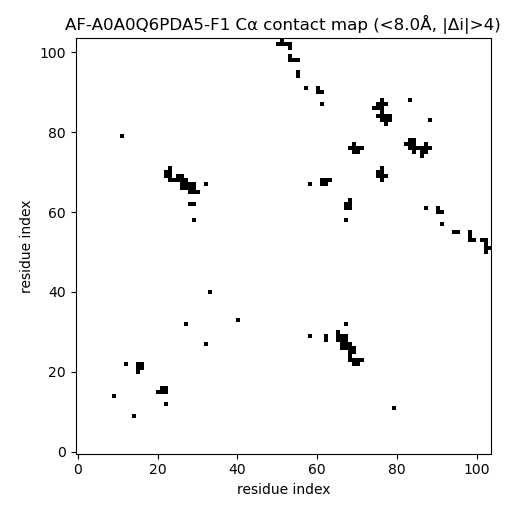0.271 -1.612 -0.187 1.00 95.69 67 ARG A CA 1
ATOM 520 C C . ARG A 1 67 ? 8.881 -1.638 -0.797 1.00 95.69 67 ARG A C 1
ATOM 522 O O . ARG A 1 67 ? 8.367 -2.691 -1.142 1.00 95.69 67 ARG A O 1
ATOM 529 N N . CYS A 1 68 ? 8.297 -0.462 -0.986 1.00 94.75 68 CYS A N 1
ATOM 530 C CA . CYS A 1 68 ? 6.998 -0.290 -1.622 1.00 94.75 68 CYS A CA 1
ATOM 531 C C . CYS A 1 68 ? 7.141 -0.439 -3.137 1.00 94.75 68 CYS A C 1
ATOM 533 O O . CYS A 1 68 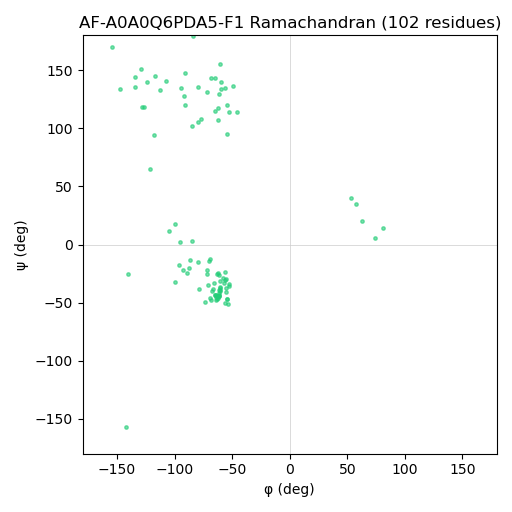? 7.734 0.424 -3.792 1.00 94.75 68 CYS A O 1
ATOM 535 N N . VAL A 1 69 ? 6.640 -1.554 -3.666 1.00 94.38 69 VAL A N 1
ATOM 536 C CA . VAL A 1 69 ? 6.808 -1.965 -5.066 1.00 94.38 69 VAL A CA 1
ATOM 537 C C . VAL A 1 69 ? 5.670 -1.452 -5.941 1.00 94.38 69 VAL A C 1
ATOM 539 O O . VAL A 1 69 ? 4.527 -1.366 -5.497 1.00 94.38 69 VAL A O 1
ATOM 542 N N . VAL A 1 70 ? 5.957 -1.141 -7.209 1.00 92.94 70 VAL A N 1
ATOM 543 C CA . VAL A 1 70 ? 4.901 -0.790 -8.181 1.00 92.94 70 VAL A CA 1
ATOM 544 C C . VAL A 1 70 ? 4.301 -2.011 -8.878 1.00 92.94 70 VAL A C 1
ATOM 546 O O . VAL A 1 70 ? 3.247 -1.894 -9.503 1.00 92.94 70 VAL A O 1
ATOM 549 N N . MET A 1 71 ? 4.949 -3.177 -8.767 1.00 92.31 71 MET A N 1
ATOM 550 C CA . MET A 1 71 ? 4.466 -4.446 -9.308 1.00 92.31 71 MET A CA 1
ATOM 551 C C . MET A 1 71 ? 4.590 -5.592 -8.313 1.00 92.31 71 MET A C 1
ATOM 553 O O . MET A 1 71 ? 5.577 -5.701 -7.589 1.00 92.31 71 MET A O 1
ATOM 557 N N . MET A 1 72 ? 3.615 -6.497 -8.346 1.00 91.75 72 MET A N 1
ATOM 558 C CA . MET A 1 72 ? 3.631 -7.750 -7.593 1.00 91.75 72 MET A CA 1
ATOM 559 C C . MET A 1 72 ? 2.898 -8.828 -8.393 1.00 91.75 72 MET A C 1
ATOM 561 O O . MET A 1 72 ? 1.835 -8.571 -8.955 1.00 91.75 72 MET A O 1
ATOM 565 N N . GLY A 1 73 ? 3.485 -10.025 -8.503 1.00 90.00 73 GLY A N 1
ATOM 566 C CA . GLY A 1 73 ? 2.884 -11.128 -9.265 1.00 90.00 73 GLY A CA 1
ATOM 567 C C . GLY A 1 73 ? 2.601 -10.791 -10.738 1.00 90.00 73 GLY A C 1
ATOM 568 O O . GLY A 1 73 ? 1.579 -11.210 -11.273 1.00 90.00 73 GLY A O 1
ATOM 569 N N . GLY A 1 74 ? 3.453 -9.974 -11.372 1.00 90.69 74 GLY A N 1
ATOM 570 C CA . GLY A 1 74 ? 3.287 -9.537 -12.766 1.00 90.69 74 GLY A CA 1
ATOM 571 C C . GLY A 1 74 ? 2.189 -8.491 -12.999 1.00 90.69 74 GLY A C 1
ATOM 572 O O . GLY A 1 74 ? 1.923 -8.140 -14.145 1.00 90.69 74 GLY A O 1
ATOM 573 N N . LYS A 1 75 ? 1.552 -7.978 -11.938 1.00 92.25 75 LYS A N 1
ATOM 574 C CA . LYS A 1 75 ? 0.502 -6.956 -12.022 1.00 92.25 75 LYS A CA 1
ATOM 575 C C . LYS A 1 75 ? 1.012 -5.606 -11.531 1.00 92.25 75 LYS A C 1
ATOM 577 O O . LYS A 1 75 ? 1.716 -5.543 -10.524 1.00 92.25 75 LYS A O 1
ATOM 582 N N . LEU A 1 76 ? 0.608 -4.532 -12.211 1.00 92.88 76 LEU A N 1
ATOM 583 C CA . LEU A 1 76 ? 0.803 -3.162 -11.738 1.00 92.88 76 LEU A CA 1
ATOM 584 C C . LEU A 1 76 ? -0.137 -2.875 -10.571 1.00 92.88 76 LEU A C 1
ATOM 586 O O . LEU A 1 76 ? -1.332 -3.152 -10.645 1.00 92.88 76 LEU A O 1
ATOM 590 N N . LEU A 1 77 ? 0.416 -2.323 -9.495 1.00 94.44 77 LEU A N 1
ATOM 591 C CA . LEU A 1 77 ? -0.348 -2.007 -8.292 1.00 94.44 77 LEU A CA 1
ATOM 592 C C . LEU A 1 77 ? -0.886 -0.579 -8.299 1.00 94.44 77 LEU A C 1
ATOM 594 O O . LEU A 1 77 ? -1.854 -0.307 -7.600 1.00 94.44 77 LEU A O 1
ATOM 598 N N . PHE A 1 78 ? -0.292 0.323 -9.082 1.00 92.06 78 PHE A N 1
ATOM 599 C CA . PHE A 1 78 ? -0.637 1.742 -9.087 1.00 92.06 78 PHE A CA 1
ATOM 600 C C . PHE A 1 78 ? -1.020 2.241 -10.480 1.00 92.06 78 PHE A C 1
ATOM 602 O O . PHE A 1 78 ? -0.369 1.916 -11.473 1.00 92.06 78 PHE A O 1
ATOM 609 N N . PHE A 1 79 ? -2.044 3.091 -10.524 1.00 88.62 79 PHE A N 1
ATOM 610 C CA . PHE A 1 79 ? -2.440 3.844 -11.711 1.00 88.62 79 PHE A CA 1
ATOM 611 C C . PHE A 1 79 ? -1.526 5.061 -11.936 1.00 88.62 79 PHE A C 1
ATOM 613 O O . PHE A 1 79 ? -1.162 5.386 -13.069 1.00 88.62 79 PHE A O 1
ATOM 620 N N . ASP A 1 80 ? -1.123 5.725 -10.850 1.00 86.31 80 ASP A N 1
ATOM 621 C CA . ASP A 1 80 ? -0.195 6.858 -10.859 1.00 86.31 80 ASP A CA 1
ATOM 622 C C . ASP A 1 80 ? 0.758 6.834 -9.648 1.00 86.31 80 ASP A C 1
ATOM 624 O O . ASP A 1 80 ? 1.050 5.779 -9.103 1.00 86.31 80 ASP A O 1
ATOM 628 N N . SER A 1 81 ? 1.320 7.975 -9.242 1.00 84.62 81 SER A N 1
ATOM 629 C CA . SER A 1 81 ? 2.277 8.025 -8.132 1.00 84.62 81 SER A CA 1
ATOM 630 C C . SER A 1 81 ? 1.671 7.754 -6.748 1.00 84.62 81 SER A C 1
ATOM 632 O O . SER A 1 81 ? 2.438 7.595 -5.800 1.00 84.62 81 SER A O 1
ATOM 634 N N . HIS A 1 82 ? 0.340 7.740 -6.602 1.00 86.81 82 HIS A N 1
ATOM 635 C CA . HIS A 1 82 ? -0.329 7.617 -5.300 1.00 86.81 82 HIS A CA 1
ATOM 636 C C . HIS A 1 82 ? -1.581 6.726 -5.315 1.00 86.81 82 HIS A C 1
ATOM 638 O O . HIS A 1 82 ? -1.938 6.180 -4.273 1.00 86.81 82 HIS A O 1
ATOM 644 N N . HIS A 1 83 ? -2.253 6.569 -6.458 1.00 92.12 83 HIS A N 1
ATOM 645 C CA . HIS A 1 83 ? -3.496 5.803 -6.558 1.00 92.12 83 HIS A CA 1
ATOM 646 C C . HIS A 1 83 ? -3.231 4.346 -6.922 1.00 92.12 83 HIS A C 1
ATOM 648 O O . HIS A 1 83 ? -2.568 4.065 -7.923 1.00 92.12 83 HIS A O 1
ATOM 654 N N . LEU A 1 84 ? -3.790 3.426 -6.134 1.00 94.69 84 LEU A N 1
ATOM 655 C CA . LEU A 1 84 ? -3.802 2.008 -6.474 1.00 94.69 84 LEU A CA 1
ATOM 656 C C . LEU A 1 84 ? -4.705 1.760 -7.686 1.00 94.69 84 LEU A C 1
ATOM 658 O O . LEU A 1 84 ? -5.759 2.377 -7.824 1.00 94.69 84 LEU A O 1
ATOM 662 N N . ASP A 1 85 ? -4.291 0.833 -8.541 1.00 93.75 85 ASP A N 1
ATOM 663 C CA . ASP A 1 85 ? -5.165 0.231 -9.547 1.00 93.75 85 ASP A CA 1
ATOM 664 C C . ASP A 1 85 ? -5.964 -0.929 -8.913 1.00 93.75 85 ASP A C 1
ATOM 666 O O . ASP A 1 85 ? -5.801 -1.237 -7.724 1.00 93.75 85 ASP A O 1
ATOM 670 N N . ILE A 1 86 ? -6.828 -1.595 -9.683 1.00 95.69 86 ILE A N 1
ATOM 671 C CA . ILE A 1 86 ? -7.640 -2.724 -9.206 1.00 95.69 86 ILE A CA 1
ATOM 672 C C . ILE A 1 86 ? -6.760 -3.810 -8.561 1.00 95.69 86 ILE A C 1
ATOM 674 O O . ILE A 1 86 ? -7.006 -4.124 -7.394 1.00 95.69 86 ILE A O 1
ATOM 678 N N . PRO A 1 87 ? -5.682 -4.314 -9.204 1.00 95.50 87 PRO A N 1
ATOM 679 C CA . PRO A 1 87 ? -4.826 -5.321 -8.577 1.00 95.50 87 PRO A CA 1
ATOM 680 C C . PRO A 1 87 ? -4.171 -4.847 -7.278 1.00 95.50 87 PRO A C 1
ATOM 682 O O . PRO A 1 87 ? -4.024 -5.626 -6.342 1.00 95.50 87 PRO A O 1
ATOM 685 N N . GLY A 1 88 ? -3.783 -3.570 -7.208 1.00 95.56 88 GLY A N 1
ATOM 686 C CA . GLY A 1 88 ? -3.207 -2.979 -6.002 1.00 95.56 88 GLY A CA 1
ATOM 687 C C . GLY A 1 88 ? -4.206 -2.928 -4.855 1.00 95.56 88 GLY A C 1
ATOM 688 O O . GLY A 1 88 ? -3.881 -3.291 -3.726 1.00 95.56 88 GLY A O 1
ATOM 689 N N . SER A 1 89 ? -5.441 -2.536 -5.153 1.00 96.69 89 SER A N 1
ATOM 690 C CA . SER A 1 89 ? -6.526 -2.441 -4.174 1.00 96.69 89 SER A CA 1
ATOM 691 C C . SER A 1 89 ? -6.929 -3.815 -3.633 1.00 96.69 89 SER A C 1
ATOM 693 O O . SER A 1 89 ? -7.155 -3.964 -2.432 1.00 96.69 89 SER A O 1
ATOM 695 N N . GLU A 1 90 ? -6.941 -4.840 -4.491 1.00 97.12 90 GLU A N 1
ATOM 696 C CA . GLU A 1 90 ? -7.208 -6.234 -4.110 1.00 97.12 90 GLU A CA 1
ATOM 697 C C . GLU A 1 90 ? -6.234 -6.748 -3.038 1.00 97.12 90 GLU A C 1
ATOM 699 O O . GLU A 1 90 ? -6.645 -7.504 -2.156 1.00 97.12 90 GLU A O 1
ATOM 704 N N . THR A 1 91 ? -4.976 -6.285 -3.035 1.00 95.88 91 THR A N 1
ATOM 705 C CA . THR A 1 91 ? -3.992 -6.681 -2.008 1.00 95.88 91 THR A CA 1
ATOM 706 C C . THR A 1 91 ? -4.385 -6.242 -0.594 1.00 95.88 91 THR A C 1
ATOM 708 O O . THR A 1 91 ? -3.993 -6.877 0.386 1.00 95.88 91 THR A O 1
ATOM 711 N N . LEU A 1 92 ? -5.193 -5.182 -0.465 1.00 96.50 92 LEU A N 1
ATOM 712 C CA . LEU A 1 92 ? -5.618 -4.637 0.826 1.00 96.50 92 LEU A CA 1
ATOM 713 C C . LEU A 1 92 ? -6.876 -5.317 1.376 1.00 96.50 92 LEU A C 1
ATOM 715 O O . LEU A 1 92 ? -7.132 -5.245 2.582 1.00 96.50 92 LEU A O 1
ATOM 719 N N . VAL A 1 93 ? -7.662 -5.981 0.523 1.00 96.44 93 VAL A N 1
ATOM 720 C CA . VAL A 1 93 ? -8.971 -6.552 0.882 1.00 96.44 93 VAL A CA 1
ATOM 721 C C . VAL A 1 93 ? -8.901 -7.486 2.097 1.00 96.44 93 VAL A C 1
ATOM 723 O O . VAL A 1 93 ? -9.712 -7.299 3.006 1.00 96.44 93 VAL A O 1
ATOM 726 N N . PRO A 1 94 ? -7.948 -8.437 2.211 1.00 95.31 94 PRO A N 1
ATOM 727 C CA . PRO A 1 94 ? -7.895 -9.332 3.369 1.00 95.31 94 PRO A CA 1
ATOM 728 C C . PRO A 1 94 ? -7.695 -8.586 4.696 1.00 95.31 94 PRO A C 1
ATOM 730 O O . PRO A 1 94 ? -8.329 -8.913 5.703 1.00 95.31 94 PRO A O 1
ATOM 733 N N . MET A 1 95 ? -6.845 -7.555 4.689 1.00 94.81 95 MET A N 1
ATOM 734 C CA . MET A 1 95 ? -6.562 -6.721 5.858 1.00 94.81 95 MET A CA 1
ATOM 735 C C . MET A 1 95 ? -7.777 -5.870 6.238 1.00 94.81 95 MET A C 1
ATOM 737 O O . MET A 1 95 ? -8.161 -5.841 7.407 1.00 94.81 95 MET A O 1
ATOM 741 N N . LEU A 1 96 ? -8.417 -5.223 5.259 1.00 94.88 96 LEU A N 1
ATOM 742 C CA . LEU A 1 96 ? -9.610 -4.403 5.487 1.00 94.88 96 LEU A CA 1
ATOM 743 C C . LEU A 1 96 ? -10.786 -5.247 5.983 1.00 94.88 96 LEU A C 1
ATOM 745 O O . LEU A 1 96 ? -11.424 -4.895 6.972 1.00 94.88 96 LEU A O 1
ATOM 749 N N . ALA A 1 97 ? -11.032 -6.403 5.364 1.00 95.19 97 ALA A N 1
ATOM 750 C CA . ALA A 1 97 ? -12.085 -7.318 5.787 1.00 95.19 97 ALA A CA 1
ATOM 751 C C . ALA A 1 97 ? -11.862 -7.813 7.224 1.00 95.19 97 ALA A C 1
ATOM 753 O O . ALA A 1 97 ? -12.815 -7.935 7.991 1.00 95.19 97 ALA A O 1
ATOM 754 N N . ARG A 1 98 ? -10.607 -8.083 7.612 1.00 93.25 98 ARG A N 1
ATOM 755 C CA . ARG A 1 98 ? -10.263 -8.440 8.995 1.00 93.25 98 ARG A CA 1
ATOM 756 C C . ARG A 1 98 ? -10.543 -7.291 9.963 1.00 93.25 98 ARG A C 1
ATOM 758 O O . ARG A 1 98 ? -11.168 -7.535 10.988 1.00 93.25 98 ARG A O 1
ATOM 765 N N . ALA A 1 99 ? -10.116 -6.075 9.632 1.00 91.94 99 ALA A N 1
ATOM 766 C CA . ALA A 1 99 ? -10.323 -4.894 10.469 1.00 91.94 99 ALA A CA 1
ATOM 767 C C . ALA A 1 99 ? -11.814 -4.582 10.673 1.00 91.94 99 ALA A C 1
ATOM 769 O O . ALA A 1 99 ? -12.243 -4.314 11.792 1.00 91.94 99 ALA A O 1
ATOM 770 N N . LEU A 1 100 ? -12.621 -4.697 9.616 1.00 90.44 100 LEU A N 1
ATOM 771 C CA . LEU A 1 100 ? -14.065 -4.462 9.677 1.00 90.44 100 LEU A CA 1
ATOM 772 C C . LEU A 1 100 ? -14.800 -5.483 10.554 1.00 90.44 100 LEU A C 1
ATOM 774 O O . LEU A 1 100 ? -15.749 -5.116 11.233 1.00 90.44 100 LEU A O 1
ATOM 778 N N . ARG A 1 101 ? -14.343 -6.742 10.600 1.00 89.12 101 ARG A N 1
ATOM 779 C CA . ARG A 1 101 ? -14.899 -7.753 11.519 1.00 89.12 101 ARG A CA 1
ATOM 780 C C . ARG A 1 101 ? -14.523 -7.527 12.986 1.00 89.12 101 ARG A C 1
ATOM 782 O O . ARG A 1 101 ? -15.180 -8.081 13.851 1.00 89.12 101 ARG A O 1
ATOM 789 N N . GLN A 1 102 ? -13.445 -6.791 13.260 1.00 75.56 102 GLN A N 1
ATOM 790 C CA . GLN A 1 102 ? -12.960 -6.522 14.620 1.00 75.56 102 GLN A CA 1
ATOM 791 C C . GLN A 1 102 ? -13.574 -5.260 15.236 1.00 75.56 102 GLN A C 1
ATOM 793 O O . GLN A 1 102 ? -13.580 -5.131 16.454 1.00 75.56 102 GLN A O 1
ATOM 798 N N . GLY A 1 103 ? -14.030 -4.322 14.401 1.00 62.59 103 GLY A N 1
ATOM 799 C CA . GLY A 1 103 ? -14.678 -3.082 14.836 1.00 62.59 103 GLY A CA 1
ATOM 800 C C . GLY A 1 103 ? -16.210 -3.132 14.868 1.00 62.59 103 GLY A C 1
ATOM 801 O O . GLY A 1 103 ? -16.816 -2.094 15.143 1.00 62.59 103 GLY A O 1
ATOM 802 N N . ALA A 1 104 ? -16.807 -4.286 14.544 1.00 52.75 104 ALA A N 1
ATOM 803 C CA . ALA A 1 104 ? -18.246 -4.552 14.587 1.00 52.75 104 ALA A CA 1
ATOM 804 C C . ALA A 1 104 ? -18.654 -5.202 15.915 1.00 52.75 104 ALA A C 1
ATOM 806 O O . ALA A 1 104 ? -17.879 -6.052 16.409 1.00 52.75 104 ALA A O 1
#

pLDDT: mean 86.07, std 15.32, range [35.91, 97.12]